Protein AF-A0A7W1YR38-F1 (afdb_monomer_lite)

Structure (mmCIF, N/CA/C/O backbone):
data_AF-A0A7W1YR38-F1
#
_entry.id   AF-A0A7W1YR38-F1
#
loop_
_atom_site.group_PDB
_atom_site.id
_atom_site.type_symbol
_atom_site.label_atom_id
_atom_site.label_alt_id
_atom_site.label_comp_id
_atom_site.label_asym_id
_atom_site.label_entity_id
_atom_site.label_seq_id
_atom_site.pdbx_PDB_ins_code
_atom_site.Cartn_x
_atom_site.Cartn_y
_atom_site.Cartn_z
_atom_site.occupancy
_atom_site.B_iso_or_equiv
_atom_site.auth_seq_id
_atom_site.auth_comp_id
_atom_site.auth_asym_id
_atom_site.auth_atom_id
_atom_site.pdbx_PDB_model_num
ATOM 1 N N . MET A 1 1 ? 29.836 -27.138 2.163 1.00 43.91 1 MET A N 1
ATOM 2 C CA . MET A 1 1 ? 29.429 -25.718 2.251 1.00 43.91 1 MET A CA 1
ATOM 3 C C . MET A 1 1 ? 29.547 -25.082 0.876 1.00 43.91 1 MET A C 1
ATOM 5 O O . MET A 1 1 ? 30.652 -24.887 0.385 1.00 43.91 1 MET A O 1
ATOM 9 N N . THR A 1 2 ? 28.421 -24.838 0.216 1.00 44.62 2 THR A N 1
ATOM 10 C CA . THR A 1 2 ? 28.361 -24.277 -1.139 1.00 44.62 2 THR A CA 1
ATOM 11 C C . THR A 1 2 ? 28.837 -22.822 -1.102 1.00 44.62 2 THR A C 1
ATOM 13 O O . THR A 1 2 ? 28.240 -21.999 -0.409 1.00 44.62 2 THR A O 1
ATOM 16 N N . LYS A 1 3 ? 29.933 -22.497 -1.805 1.00 53.31 3 LYS A N 1
ATOM 17 C CA . LYS A 1 3 ? 30.438 -21.119 -1.943 1.00 53.31 3 LYS A CA 1
ATOM 18 C C . LYS A 1 3 ? 29.303 -20.223 -2.455 1.00 53.31 3 LYS A C 1
ATOM 20 O O . LYS A 1 3 ? 28.769 -20.464 -3.537 1.00 53.31 3 LYS A O 1
ATOM 25 N N . ARG A 1 4 ? 28.937 -19.196 -1.680 1.00 53.06 4 ARG A N 1
ATOM 26 C CA . ARG A 1 4 ? 27.980 -18.154 -2.084 1.00 53.06 4 ARG A CA 1
ATOM 27 C C . ARG A 1 4 ? 28.499 -17.537 -3.391 1.00 53.06 4 ARG A C 1
ATOM 29 O O . ARG A 1 4 ? 29.643 -17.087 -3.430 1.00 53.06 4 ARG A O 1
ATOM 36 N N . ARG A 1 5 ? 27.714 -17.589 -4.475 1.00 61.72 5 ARG A N 1
ATOM 37 C CA . ARG A 1 5 ? 28.111 -16.994 -5.764 1.00 61.72 5 ARG A CA 1
ATOM 38 C C . ARG A 1 5 ? 28.376 -15.501 -5.539 1.00 61.72 5 ARG A C 1
ATOM 40 O O . ARG A 1 5 ? 27.562 -14.824 -4.923 1.00 61.72 5 ARG A O 1
ATOM 47 N N . VAL A 1 6 ? 29.498 -14.998 -6.050 1.00 54.28 6 VAL A N 1
ATOM 48 C CA . VAL A 1 6 ? 30.010 -13.627 -5.827 1.00 54.28 6 VAL A CA 1
ATOM 49 C C . VAL A 1 6 ? 29.045 -12.521 -6.316 1.00 54.28 6 VAL A C 1
ATOM 51 O O . VAL A 1 6 ? 29.234 -11.356 -6.000 1.00 54.28 6 VAL A O 1
ATOM 54 N N . GLY A 1 7 ? 27.953 -12.868 -7.008 1.00 53.75 7 GLY A N 1
ATOM 55 C CA . GLY A 1 7 ? 26.959 -11.925 -7.537 1.00 53.75 7 GLY A CA 1
ATOM 56 C C . GLY A 1 7 ? 25.719 -11.648 -6.674 1.00 53.75 7 GLY A C 1
ATOM 57 O O . GLY A 1 7 ? 24.827 -10.961 -7.150 1.00 53.75 7 GLY A O 1
ATOM 58 N N . THR A 1 8 ? 25.598 -12.176 -5.449 1.00 54.41 8 THR A N 1
ATOM 59 C CA . THR A 1 8 ? 24.389 -11.962 -4.610 1.00 54.41 8 THR A CA 1
ATOM 60 C C . THR A 1 8 ? 24.571 -10.922 -3.500 1.00 54.41 8 THR A C 1
ATOM 62 O O . THR A 1 8 ? 23.800 -10.911 -2.540 1.00 54.41 8 THR A O 1
ATOM 65 N N . ALA A 1 9 ? 25.613 -10.091 -3.564 1.00 57.16 9 ALA A N 1
ATOM 66 C CA . ALA A 1 9 ? 25.751 -8.956 -2.657 1.00 57.16 9 ALA A CA 1
ATOM 67 C C . ALA A 1 9 ? 24.891 -7.788 -3.177 1.00 57.16 9 ALA A C 1
ATOM 69 O O . ALA A 1 9 ? 24.945 -7.501 -4.374 1.00 57.16 9 ALA A O 1
ATOM 70 N N . PRO A 1 10 ? 24.099 -7.113 -2.324 1.00 59.50 10 PRO A N 1
ATOM 71 C CA . PRO A 1 10 ? 23.342 -5.940 -2.739 1.00 59.50 10 PRO A CA 1
ATOM 72 C C . PRO A 1 10 ? 24.314 -4.835 -3.168 1.00 59.50 10 PRO A C 1
ATOM 74 O O . PRO A 1 10 ? 24.940 -4.178 -2.337 1.00 59.50 10 PRO A O 1
ATOM 77 N N . HIS A 1 11 ? 24.455 -4.644 -4.478 1.00 64.44 11 HIS A N 1
ATOM 78 C CA . HIS A 1 11 ? 25.204 -3.534 -5.046 1.00 64.44 11 HIS A CA 1
ATOM 79 C C . HIS A 1 11 ? 24.284 -2.327 -5.179 1.00 64.44 11 HIS A C 1
ATOM 81 O O . HIS A 1 11 ? 23.235 -2.390 -5.816 1.00 64.44 11 HIS A O 1
ATOM 87 N N . ARG A 1 12 ? 24.689 -1.207 -4.576 1.00 73.88 12 ARG A N 1
ATOM 88 C CA . ARG A 1 12 ? 24.047 0.082 -4.830 1.00 73.88 12 ARG A CA 1
ATOM 89 C C . ARG A 1 12 ? 24.461 0.543 -6.220 1.00 73.88 12 ARG A C 1
ATOM 91 O O . ARG A 1 12 ? 25.638 0.804 -6.455 1.00 73.88 12 ARG A O 1
ATOM 98 N N . THR A 1 13 ? 23.506 0.624 -7.133 1.00 71.12 13 THR A N 1
ATOM 99 C CA . THR A 1 13 ? 23.704 1.266 -8.431 1.00 71.12 13 THR A CA 1
ATOM 100 C C . THR A 1 13 ? 23.418 2.753 -8.288 1.00 71.12 13 THR A C 1
ATOM 102 O O . THR A 1 13 ? 22.329 3.131 -7.860 1.00 71.12 13 THR A O 1
ATOM 105 N N . PHE A 1 14 ? 24.390 3.591 -8.636 1.00 81.56 14 PHE A N 1
ATOM 106 C CA . PHE A 1 14 ? 24.197 5.034 -8.737 1.00 81.56 14 PHE A CA 1
ATOM 107 C C . PHE A 1 14 ? 23.825 5.369 -10.174 1.00 81.56 14 PHE A C 1
ATOM 109 O O . PHE A 1 14 ? 24.518 4.950 -11.101 1.00 81.56 14 PHE A O 1
ATOM 116 N N . TRP A 1 15 ? 22.719 6.079 -10.358 1.00 86.94 15 TRP A N 1
ATOM 117 C CA . TRP A 1 15 ? 22.262 6.513 -11.675 1.00 86.94 15 TRP A CA 1
ATOM 118 C C . TRP A 1 15 ? 22.549 7.996 -11.849 1.00 86.94 15 TRP A C 1
ATOM 120 O O . TRP A 1 15 ? 22.523 8.762 -10.885 1.00 86.94 15 TRP A O 1
ATOM 130 N N . THR A 1 16 ? 22.856 8.390 -13.080 1.00 93.50 16 THR A N 1
ATOM 131 C CA . THR A 1 16 ? 23.002 9.800 -13.431 1.00 93.50 16 THR A CA 1
ATOM 132 C C . THR A 1 16 ? 21.641 10.489 -13.375 1.00 93.50 16 THR A C 1
ATOM 134 O O . THR A 1 16 ? 20.596 9.852 -13.532 1.00 93.50 16 THR A O 1
ATOM 137 N N . THR A 1 17 ? 21.647 11.808 -13.182 1.00 93.44 17 THR A N 1
ATOM 138 C CA . THR A 1 17 ? 20.422 12.622 -13.177 1.00 93.44 17 THR A CA 1
ATOM 139 C C . THR A 1 17 ? 19.635 12.478 -14.481 1.00 93.44 17 THR A C 1
ATOM 141 O O . THR A 1 17 ? 18.414 12.388 -14.450 1.00 93.44 17 THR A O 1
ATOM 144 N N . GLU A 1 18 ? 20.333 12.388 -15.615 1.00 95.06 18 GLU A N 1
ATOM 145 C CA . GLU A 1 18 ? 19.730 12.177 -16.935 1.00 95.06 18 GLU A CA 1
ATOM 146 C C . GLU A 1 18 ? 18.962 10.850 -17.010 1.00 95.06 18 GLU A C 1
ATOM 148 O O . GLU A 1 18 ? 17.811 10.821 -17.439 1.00 95.06 18 GLU A O 1
ATOM 153 N N . THR A 1 19 ? 19.552 9.755 -16.515 1.00 91.75 19 THR A N 1
ATOM 154 C CA . THR A 1 19 ? 18.884 8.447 -16.479 1.00 91.75 19 THR A CA 1
ATOM 155 C C . THR A 1 19 ? 17.647 8.476 -15.589 1.00 91.75 19 THR A C 1
ATOM 157 O O . THR A 1 19 ? 16.613 7.931 -15.964 1.00 91.75 19 THR A O 1
ATOM 160 N N . VAL A 1 20 ? 17.722 9.127 -14.424 1.00 94.38 20 VAL A N 1
ATOM 161 C CA . VAL A 1 20 ? 16.561 9.273 -13.532 1.00 94.38 20 VAL A CA 1
ATOM 162 C C . VAL A 1 20 ? 15.436 10.032 -14.237 1.00 94.38 20 VAL A C 1
ATOM 164 O O . VAL A 1 20 ? 14.312 9.539 -14.266 1.00 94.38 20 VAL A O 1
ATOM 167 N N . GLN A 1 21 ? 15.743 11.155 -14.889 1.00 95.56 21 GLN A N 1
ATOM 168 C CA . GLN A 1 21 ? 14.754 11.940 -15.635 1.00 95.56 21 GLN A CA 1
ATOM 169 C C . GLN A 1 21 ? 14.137 11.159 -16.802 1.00 95.56 21 GLN A C 1
ATOM 171 O O . GLN A 1 21 ? 12.934 11.262 -17.048 1.00 95.56 21 GLN A O 1
ATOM 176 N N . ALA A 1 22 ? 14.929 10.354 -17.514 1.00 94.56 22 ALA A N 1
ATOM 177 C CA . ALA A 1 22 ? 14.422 9.502 -18.586 1.00 94.56 22 ALA A CA 1
ATOM 178 C C . ALA A 1 22 ? 13.429 8.454 -18.056 1.00 94.56 22 ALA A C 1
ATOM 180 O O . ALA A 1 22 ? 12.377 8.230 -18.658 1.00 94.56 22 ALA A O 1
ATOM 181 N N . ILE A 1 23 ? 13.726 7.857 -16.898 1.00 95.00 23 ILE A N 1
ATOM 182 C CA . ILE A 1 23 ? 12.841 6.890 -16.238 1.00 95.00 23 ILE A CA 1
ATOM 183 C C . ILE A 1 23 ? 11.568 7.573 -15.732 1.00 95.00 23 ILE A C 1
ATOM 185 O O . ILE A 1 23 ? 10.483 7.041 -15.943 1.00 95.00 23 ILE A O 1
ATOM 189 N N . GLU A 1 24 ? 11.668 8.750 -15.115 1.00 95.94 24 GLU A N 1
ATOM 190 C CA . GLU A 1 24 ? 10.502 9.530 -14.674 1.00 95.94 24 GLU A CA 1
ATOM 191 C C . GLU A 1 24 ? 9.614 9.934 -15.857 1.00 95.94 24 GLU A C 1
ATOM 193 O O . GLU A 1 24 ? 8.388 9.842 -15.780 1.00 95.94 24 GLU A O 1
ATOM 198 N N . THR A 1 25 ? 10.221 10.311 -16.983 1.00 96.00 25 THR A N 1
ATOM 199 C CA . THR A 1 25 ? 9.495 10.638 -18.216 1.00 96.00 25 THR A CA 1
ATOM 200 C C . THR A 1 25 ? 8.752 9.416 -18.751 1.00 96.00 25 THR A C 1
ATOM 202 O O . THR A 1 25 ? 7.560 9.501 -19.045 1.00 96.00 25 THR A O 1
ATOM 205 N N . TYR A 1 26 ? 9.421 8.261 -18.818 1.00 93.50 26 TYR A N 1
ATOM 206 C CA . TYR A 1 26 ? 8.798 6.997 -19.213 1.00 93.50 26 TYR A CA 1
ATOM 207 C C . TYR A 1 26 ? 7.659 6.603 -18.258 1.00 93.50 26 TYR A C 1
ATOM 209 O O . TYR A 1 26 ? 6.566 6.235 -18.692 1.00 93.50 26 TYR A O 1
ATOM 217 N N . GLN A 1 27 ? 7.884 6.743 -16.950 1.00 94.69 27 GLN A N 1
ATOM 218 C CA . GLN A 1 27 ? 6.885 6.485 -15.918 1.00 94.69 27 GLN A CA 1
ATOM 219 C C . GLN A 1 27 ? 5.639 7.356 -16.122 1.00 94.69 27 GLN A C 1
ATOM 221 O O . GLN A 1 27 ? 4.522 6.837 -16.076 1.00 94.69 27 GLN A O 1
ATOM 226 N N . ALA A 1 28 ? 5.821 8.656 -16.368 1.00 93.38 28 ALA A N 1
ATOM 227 C CA . ALA A 1 28 ? 4.730 9.600 -16.585 1.00 93.38 28 ALA A CA 1
ATOM 228 C C . ALA A 1 28 ? 3.955 9.299 -17.878 1.00 93.38 28 ALA A C 1
ATOM 230 O O . ALA A 1 28 ? 2.725 9.298 -17.868 1.00 93.38 28 ALA A O 1
ATOM 231 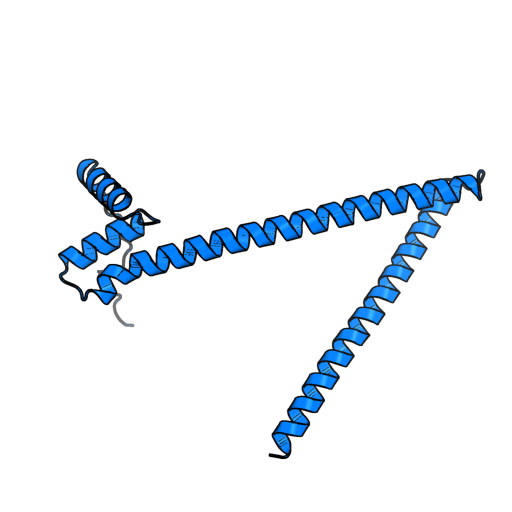N N . GLN A 1 29 ? 4.659 8.987 -18.970 1.00 95.69 29 GLN A N 1
ATOM 232 C CA . GLN A 1 29 ? 4.050 8.654 -20.263 1.00 95.69 29 GLN A CA 1
ATOM 233 C C . GLN A 1 29 ? 3.176 7.396 -20.195 1.00 95.69 29 GLN A C 1
ATOM 235 O O . GLN A 1 29 ? 2.095 7.364 -20.779 1.00 95.69 29 GLN A O 1
ATOM 240 N N . HIS A 1 30 ? 3.622 6.375 -19.462 1.00 90.94 30 HIS A N 1
ATOM 241 C CA . HIS A 1 30 ? 2.938 5.083 -19.365 1.00 90.94 30 HIS A CA 1
ATOM 242 C C . HIS A 1 30 ? 2.092 4.917 -18.094 1.00 90.94 30 HIS A C 1
ATOM 244 O O . HIS A 1 30 ? 1.580 3.828 -17.843 1.00 90.94 30 HIS A O 1
ATOM 250 N N . GLN A 1 31 ? 1.936 5.980 -17.297 1.00 91.00 31 GLN A N 1
ATOM 251 C CA . GLN A 1 31 ? 1.158 5.991 -16.051 1.00 91.00 31 GLN A CA 1
ATOM 252 C C . GLN A 1 31 ? 1.564 4.877 -15.067 1.00 91.00 31 GLN A C 1
ATOM 254 O O . GLN A 1 31 ? 0.731 4.300 -14.366 1.00 91.00 31 GLN A O 1
ATOM 259 N N . ILE A 1 32 ? 2.861 4.563 -15.000 1.00 89.56 32 ILE A N 1
ATOM 260 C CA . ILE A 1 32 ? 3.362 3.481 -14.149 1.00 89.56 32 ILE A CA 1
ATOM 261 C C . ILE A 1 32 ? 3.341 3.943 -12.677 1.00 89.56 32 ILE A C 1
ATOM 263 O O . ILE A 1 32 ? 3.900 4.997 -12.355 1.00 89.56 32 ILE A O 1
ATOM 267 N N . PRO A 1 33 ? 2.749 3.171 -11.743 1.00 87.44 33 PRO A N 1
ATOM 268 C CA . PRO A 1 33 ? 2.551 3.620 -10.360 1.00 87.44 33 PRO A CA 1
ATOM 269 C C . PRO A 1 33 ? 3.826 3.867 -9.550 1.00 87.44 33 PRO A C 1
ATOM 271 O O . PRO A 1 33 ? 3.770 4.524 -8.512 1.00 87.44 33 PRO A O 1
ATOM 274 N N . SER A 1 34 ? 4.958 3.301 -9.968 1.00 92.62 34 SER A N 1
ATOM 275 C CA . SER A 1 34 ? 6.198 3.317 -9.200 1.00 92.62 34 SER A CA 1
ATOM 276 C C . SER A 1 34 ? 7.420 3.507 -10.092 1.00 92.62 34 SER A C 1
ATOM 278 O O . SER A 1 34 ? 7.554 2.847 -11.122 1.00 92.62 34 SER A O 1
ATOM 280 N N . PHE A 1 35 ? 8.349 4.350 -9.637 1.00 91.88 35 PHE A N 1
ATOM 281 C CA . PHE A 1 35 ? 9.641 4.570 -10.285 1.00 91.88 35 PHE A CA 1
ATOM 282 C C . PHE A 1 35 ? 10.446 3.271 -10.422 1.00 91.88 35 PHE A C 1
ATOM 284 O O . PHE A 1 35 ? 11.011 2.994 -11.477 1.00 91.88 35 PHE A O 1
ATOM 291 N N . SER A 1 36 ? 10.470 2.433 -9.379 1.00 91.12 36 SER A N 1
ATOM 292 C CA . SER A 1 36 ? 11.219 1.172 -9.415 1.00 91.12 36 SER A CA 1
ATOM 293 C C . SER A 1 36 ? 10.636 0.183 -10.420 1.00 91.12 36 SER A C 1
ATOM 295 O O . SER A 1 36 ? 11.398 -0.496 -11.101 1.00 91.12 36 SER A O 1
ATOM 297 N N . ALA A 1 37 ? 9.308 0.144 -10.565 1.00 90.06 37 ALA A N 1
ATOM 298 C CA . ALA A 1 37 ? 8.647 -0.675 -11.577 1.00 90.06 37 ALA A CA 1
ATOM 299 C C . ALA A 1 37 ? 8.981 -0.192 -12.993 1.00 90.06 37 ALA A C 1
ATOM 301 O O . ALA A 1 37 ? 9.336 -1.005 -13.839 1.00 90.06 37 ALA A O 1
ATOM 302 N N . ALA A 1 38 ? 8.942 1.124 -13.230 1.00 93.19 38 ALA A N 1
ATOM 303 C CA . ALA A 1 38 ? 9.328 1.711 -14.513 1.00 93.19 38 ALA A CA 1
ATOM 304 C C . ALA A 1 38 ? 10.788 1.388 -14.867 1.00 93.19 38 ALA A C 1
ATOM 306 O O . ALA A 1 38 ? 11.081 0.953 -15.981 1.00 93.19 38 ALA A O 1
ATOM 307 N N . ALA A 1 39 ? 11.700 1.530 -13.905 1.00 93.44 39 ALA A N 1
ATOM 308 C CA . ALA A 1 39 ? 13.103 1.224 -14.121 1.00 93.44 39 ALA A CA 1
ATOM 309 C C . ALA A 1 39 ? 13.359 -0.269 -14.367 1.00 93.44 39 ALA A C 1
ATOM 311 O O . ALA A 1 39 ? 14.111 -0.628 -15.269 1.00 93.44 39 ALA A O 1
ATOM 312 N N . GLU A 1 40 ? 12.720 -1.148 -13.593 1.00 92.94 40 GLU A N 1
ATOM 313 C CA . GLU A 1 40 ? 12.847 -2.593 -13.774 1.00 92.94 40 GLU A CA 1
ATOM 314 C C . GLU A 1 40 ? 12.300 -3.030 -15.139 1.00 92.94 40 GLU A C 1
ATOM 316 O O . GLU A 1 40 ? 12.950 -3.807 -15.834 1.00 92.94 40 GLU A O 1
ATOM 321 N N . THR A 1 41 ? 11.163 -2.481 -15.571 1.00 92.94 41 THR A N 1
ATOM 322 C CA . THR A 1 41 ? 10.607 -2.710 -16.912 1.00 92.94 41 THR A CA 1
ATOM 323 C C . THR A 1 41 ? 11.589 -2.299 -18.008 1.00 92.94 41 THR A C 1
ATOM 325 O O . THR A 1 41 ? 11.826 -3.085 -18.924 1.00 92.94 41 THR A O 1
ATOM 328 N N . LEU A 1 42 ? 12.216 -1.122 -17.905 1.00 93.06 42 LEU A N 1
ATOM 329 C CA . LEU A 1 42 ? 13.215 -0.659 -18.876 1.00 93.06 42 LEU A CA 1
ATOM 330 C C . LEU A 1 42 ? 14.460 -1.554 -18.908 1.00 93.06 42 LEU A C 1
ATOM 332 O O . LEU A 1 42 ? 14.960 -1.876 -19.986 1.00 93.06 42 LEU A O 1
ATOM 336 N N . VAL A 1 43 ? 14.933 -2.013 -17.746 1.00 92.62 43 VAL A N 1
ATOM 337 C CA . VAL A 1 43 ? 16.048 -2.968 -17.664 1.00 92.62 43 VAL A CA 1
ATOM 338 C C . VAL A 1 43 ? 15.680 -4.288 -18.342 1.00 92.62 43 VAL A C 1
ATOM 340 O O . VAL A 1 43 ? 16.446 -4.790 -19.160 1.00 92.62 43 VAL A O 1
ATOM 343 N N . ARG A 1 44 ? 14.500 -4.847 -18.052 1.00 93.44 44 ARG A N 1
ATOM 344 C CA . ARG A 1 44 ? 14.039 -6.113 -18.646 1.00 93.44 44 ARG A CA 1
ATOM 345 C C . ARG A 1 44 ? 13.820 -6.002 -20.155 1.00 93.44 44 ARG A C 1
ATOM 347 O O . ARG A 1 44 ? 14.147 -6.936 -20.885 1.00 93.44 44 ARG A O 1
ATOM 354 N N . LEU A 1 45 ? 13.339 -4.849 -20.618 1.00 92.12 45 LEU A N 1
ATOM 355 C CA . LEU A 1 45 ? 13.209 -4.531 -22.037 1.00 92.12 45 LEU A CA 1
ATOM 356 C C . LEU A 1 45 ? 14.585 -4.491 -22.722 1.00 92.12 45 LEU A C 1
ATOM 358 O O . LEU A 1 45 ? 14.767 -5.128 -23.755 1.00 92.12 45 LEU A O 1
ATOM 362 N N . GLY A 1 46 ? 15.578 -3.835 -22.112 1.00 90.75 46 GLY A N 1
ATOM 363 C CA . GLY A 1 46 ? 16.960 -3.817 -22.612 1.00 90.75 46 GLY A CA 1
ATOM 364 C C . GLY A 1 46 ? 17.647 -5.190 -22.610 1.00 90.75 46 GLY A C 1
ATOM 365 O O . GLY A 1 46 ? 18.558 -5.429 -23.399 1.00 90.75 46 GLY A O 1
ATOM 366 N N . LEU A 1 47 ? 17.188 -6.112 -21.760 1.00 94.00 47 LEU A N 1
ATOM 367 C CA . LEU A 1 47 ? 17.639 -7.506 -21.719 1.00 94.00 47 LEU A CA 1
ATOM 368 C C . LEU A 1 47 ? 16.883 -8.427 -22.695 1.00 94.00 47 LEU A C 1
ATOM 370 O O . LEU A 1 47 ? 17.138 -9.630 -22.689 1.00 94.00 47 LEU A O 1
ATOM 374 N N . ASN A 1 48 ? 15.984 -7.891 -23.533 1.00 93.69 48 ASN A N 1
ATOM 375 C CA . ASN A 1 48 ? 15.158 -8.647 -24.484 1.00 93.69 48 ASN A CA 1
ATOM 376 C C . ASN A 1 48 ? 14.373 -9.800 -23.830 1.00 93.69 48 ASN A C 1
ATOM 378 O O . ASN A 1 48 ? 14.233 -10.879 -24.409 1.00 93.69 48 ASN A O 1
ATOM 382 N N . GLN A 1 49 ? 13.885 -9.589 -22.604 1.00 94.62 49 GLN A N 1
ATOM 383 C CA . GLN A 1 49 ? 13.036 -10.565 -21.921 1.00 94.62 49 GLN A CA 1
ATOM 384 C C . GLN A 1 49 ? 11.669 -10.703 -22.596 1.00 94.62 49 GLN A C 1
ATOM 386 O O . GLN A 1 49 ? 11.265 -9.876 -23.418 1.00 94.62 49 GLN A O 1
ATOM 391 N N . SER A 1 50 ? 10.937 -11.761 -22.239 1.00 93.75 50 SER A N 1
ATOM 392 C CA . SER A 1 50 ? 9.601 -11.977 -22.787 1.00 93.75 50 SER A CA 1
ATOM 393 C C . SER A 1 50 ? 8.653 -10.822 -22.411 1.00 93.75 50 SER A C 1
ATOM 395 O O . SER A 1 50 ? 8.793 -10.230 -21.336 1.00 93.75 50 SER A O 1
ATOM 397 N N . PRO A 1 51 ? 7.638 -10.508 -23.241 1.00 90.25 51 PRO A N 1
ATOM 398 C CA . PRO A 1 51 ? 6.686 -9.437 -22.937 1.00 90.25 51 PRO A CA 1
ATOM 399 C C . PRO A 1 51 ? 6.003 -9.596 -21.572 1.00 90.25 51 PRO A C 1
ATOM 401 O O . PRO A 1 51 ? 5.756 -8.609 -20.883 1.00 90.25 51 PRO A O 1
ATOM 404 N N . ALA A 1 52 ? 5.746 -10.839 -21.152 1.00 89.50 52 ALA A N 1
ATOM 405 C CA . ALA A 1 52 ? 5.189 -11.133 -19.837 1.00 89.50 52 ALA A CA 1
ATOM 406 C C . ALA A 1 52 ? 6.126 -10.670 -18.709 1.00 89.50 52 ALA A C 1
ATOM 408 O O . ALA A 1 52 ? 5.688 -9.972 -17.798 1.00 89.50 52 ALA A O 1
ATOM 409 N N . GLU A 1 53 ? 7.419 -10.992 -18.798 1.00 88.94 53 GLU A N 1
ATOM 410 C CA . GLU A 1 53 ? 8.417 -10.616 -17.792 1.00 88.94 53 GLU A CA 1
ATOM 411 C C . GLU A 1 53 ? 8.653 -9.107 -17.731 1.00 88.94 53 GLU A C 1
ATOM 413 O O . GLU A 1 53 ? 8.891 -8.574 -16.647 1.00 88.94 53 GLU A O 1
ATOM 418 N N . VAL A 1 54 ? 8.576 -8.413 -18.867 1.00 91.00 54 VAL A N 1
ATOM 419 C CA . VAL A 1 54 ? 8.725 -6.951 -18.948 1.00 91.00 54 VAL A CA 1
ATOM 420 C C . VAL A 1 54 ? 7.581 -6.230 -18.226 1.00 91.00 54 VAL A C 1
ATOM 422 O O . VAL A 1 54 ? 7.807 -5.204 -17.579 1.00 91.00 54 VAL A O 1
ATOM 425 N N . LEU A 1 55 ? 6.362 -6.777 -18.294 1.00 89.19 55 LEU A N 1
ATOM 426 C CA . LEU A 1 55 ? 5.167 -6.200 -17.670 1.00 89.19 55 LEU A CA 1
ATOM 427 C C . LEU A 1 55 ? 5.001 -6.573 -16.191 1.00 89.19 55 LEU A C 1
ATOM 429 O O . LEU A 1 55 ? 4.330 -5.843 -15.459 1.00 89.19 55 LEU A O 1
ATOM 433 N N . THR A 1 56 ? 5.616 -7.666 -15.724 1.00 90.62 56 THR A N 1
ATOM 434 C CA . THR A 1 56 ? 5.506 -8.131 -14.330 1.00 90.62 56 THR A CA 1
ATOM 435 C C . THR A 1 56 ? 5.723 -7.023 -13.287 1.00 90.62 56 THR A C 1
ATOM 437 O O . THR A 1 56 ? 4.889 -6.915 -12.385 1.00 90.62 56 THR A O 1
ATOM 440 N N . PRO A 1 57 ? 6.770 -6.173 -13.369 1.00 90.06 57 PRO A N 1
ATOM 441 C CA . PRO A 1 57 ? 7.004 -5.131 -12.367 1.00 90.06 57 PRO A CA 1
ATOM 442 C C . PRO A 1 57 ? 5.855 -4.120 -12.289 1.00 90.06 57 PRO A C 1
ATOM 444 O O . PRO A 1 57 ? 5.453 -3.726 -11.192 1.00 90.06 57 PRO A O 1
ATOM 447 N N . ILE A 1 58 ? 5.275 -3.753 -13.439 1.00 88.88 58 ILE A N 1
ATOM 448 C CA . ILE A 1 58 ? 4.124 -2.847 -13.519 1.00 88.88 58 ILE A CA 1
ATOM 449 C C . ILE A 1 58 ? 2.931 -3.486 -12.813 1.00 88.88 58 ILE A C 1
ATOM 451 O O . ILE A 1 58 ? 2.401 -2.890 -11.879 1.00 88.88 58 ILE A O 1
ATOM 455 N N . ILE A 1 59 ? 2.571 -4.720 -13.185 1.00 87.44 59 ILE A N 1
ATOM 456 C CA . ILE A 1 59 ? 1.423 -5.441 -12.613 1.00 87.44 59 ILE A CA 1
ATOM 457 C C . ILE A 1 59 ? 1.563 -5.559 -11.091 1.00 87.44 59 ILE A C 1
ATOM 459 O O . ILE A 1 59 ? 0.645 -5.209 -10.351 1.00 87.44 59 ILE A O 1
ATOM 463 N N . VAL A 1 60 ? 2.731 -5.997 -10.611 1.00 89.69 60 VAL A N 1
ATOM 464 C CA . VAL A 1 60 ? 2.997 -6.149 -9.174 1.00 89.69 60 VAL A CA 1
ATOM 465 C C . VAL A 1 60 ? 2.889 -4.809 -8.445 1.00 89.69 60 VAL A C 1
ATOM 467 O O . VAL A 1 60 ? 2.316 -4.747 -7.356 1.00 89.69 60 VAL A O 1
ATOM 470 N N . SER A 1 61 ? 3.418 -3.730 -9.027 1.00 89.00 61 SER A N 1
ATOM 471 C CA . SER A 1 61 ? 3.349 -2.399 -8.418 1.00 89.00 61 SER A CA 1
ATOM 472 C C . SER A 1 61 ? 1.918 -1.865 -8.339 1.00 89.00 61 SER A C 1
ATOM 474 O O . SER A 1 61 ? 1.533 -1.315 -7.306 1.00 89.00 61 SER A O 1
ATOM 476 N N . THR A 1 62 ? 1.110 -2.099 -9.376 1.00 87.88 62 THR A N 1
ATOM 477 C CA . THR A 1 62 ? -0.306 -1.725 -9.409 1.00 87.88 62 THR A CA 1
ATOM 478 C C . THR A 1 62 ? -1.085 -2.482 -8.342 1.00 87.88 62 THR A C 1
ATOM 480 O O . THR A 1 62 ? -1.744 -1.856 -7.518 1.00 87.88 62 THR A O 1
ATOM 483 N N . VAL A 1 63 ? -0.944 -3.810 -8.274 1.00 88.44 63 VAL A N 1
ATOM 484 C CA . VAL A 1 63 ? -1.636 -4.633 -7.266 1.00 88.44 63 VAL A CA 1
ATOM 485 C C . VAL A 1 63 ? -1.271 -4.194 -5.848 1.00 88.44 63 VAL A C 1
ATOM 487 O O . VAL A 1 63 ? -2.149 -4.039 -5.002 1.00 88.44 63 VAL A O 1
ATOM 490 N N . ARG A 1 64 ? 0.016 -3.935 -5.579 1.00 85.19 64 ARG A N 1
ATOM 491 C CA . ARG A 1 64 ? 0.459 -3.445 -4.265 1.00 85.19 64 ARG A CA 1
ATOM 492 C C . ARG A 1 64 ? -0.148 -2.092 -3.911 1.00 85.19 64 ARG A C 1
ATOM 494 O O . ARG A 1 64 ? -0.539 -1.898 -2.763 1.00 85.19 64 ARG A O 1
ATOM 501 N N . ARG A 1 65 ? -0.219 -1.165 -4.870 1.00 86.00 65 ARG A N 1
ATOM 502 C CA . ARG A 1 65 ? -0.817 0.157 -4.658 1.00 86.00 65 ARG A CA 1
ATOM 503 C C . ARG A 1 65 ? -2.302 0.042 -4.334 1.00 86.00 65 ARG A C 1
ATOM 505 O O . ARG A 1 65 ? -2.735 0.616 -3.341 1.00 86.00 65 ARG A O 1
ATOM 512 N N . GLU A 1 66 ? -3.053 -0.716 -5.127 1.00 84.44 66 GLU A N 1
ATOM 513 C CA . GLU A 1 66 ? -4.491 -0.905 -4.907 1.00 84.44 66 GLU A CA 1
ATOM 514 C C . GLU A 1 66 ? -4.769 -1.567 -3.555 1.00 84.44 66 GLU A C 1
ATOM 516 O O . GLU A 1 66 ? -5.629 -1.115 -2.799 1.00 84.44 66 GLU A O 1
ATOM 521 N N . PHE A 1 67 ? -3.975 -2.576 -3.187 1.00 86.38 67 PHE A N 1
ATOM 522 C CA . PHE A 1 67 ? -4.082 -3.208 -1.876 1.00 86.38 67 PHE A CA 1
ATOM 523 C C . PHE A 1 67 ? -3.798 -2.224 -0.732 1.00 86.38 67 PHE A C 1
ATOM 525 O O . PHE A 1 67 ? -4.539 -2.191 0.248 1.00 86.38 67 PHE A O 1
ATOM 532 N N . ALA A 1 68 ? -2.762 -1.389 -0.856 1.00 79.00 68 ALA A N 1
ATOM 533 C CA . ALA A 1 68 ? -2.431 -0.388 0.156 1.00 79.00 68 ALA A CA 1
ATOM 534 C C . ALA A 1 68 ? -3.553 0.648 0.337 1.00 79.00 68 ALA A C 1
ATOM 536 O O . ALA A 1 68 ? -3.925 0.946 1.471 1.00 79.00 68 ALA A O 1
ATOM 537 N N . VAL A 1 69 ? -4.136 1.145 -0.759 1.00 82.50 69 VAL A N 1
ATOM 538 C CA . VAL A 1 69 ? -5.271 2.085 -0.714 1.00 82.50 69 VAL A CA 1
ATOM 539 C C . VAL A 1 69 ? -6.506 1.427 -0.091 1.00 82.50 69 VAL A C 1
ATOM 541 O O . VAL A 1 69 ? -7.175 2.030 0.751 1.00 82.50 69 VAL A O 1
ATOM 544 N N . GLY A 1 70 ? -6.795 0.174 -0.456 1.00 78.44 70 GLY A N 1
ATOM 545 C CA . GLY A 1 70 ? -7.886 -0.599 0.136 1.00 78.44 70 GLY A CA 1
ATOM 546 C C . GLY A 1 70 ? -7.716 -0.786 1.646 1.00 78.44 70 GLY A C 1
ATOM 547 O O . GLY A 1 70 ? -8.638 -0.508 2.414 1.00 78.44 70 GLY A O 1
ATOM 548 N N . MET A 1 71 ? -6.516 -1.175 2.081 1.00 82.19 71 MET A N 1
ATOM 549 C CA . MET A 1 71 ? -6.183 -1.323 3.499 1.00 82.19 71 MET A CA 1
ATOM 550 C C . MET A 1 71 ? -6.276 0.001 4.256 1.00 82.19 71 MET A C 1
ATOM 552 O O . MET A 1 71 ? -6.824 0.029 5.355 1.00 82.19 71 MET A O 1
ATOM 556 N N . GLU A 1 72 ? -5.807 1.107 3.676 1.00 77.44 72 GLU A N 1
ATOM 557 C CA . GLU A 1 72 ? -5.932 2.429 4.293 1.00 77.44 72 GLU A CA 1
ATOM 558 C C . GLU A 1 72 ? -7.402 2.801 4.525 1.00 77.44 72 GLU A C 1
ATOM 560 O O . GLU A 1 72 ? -7.761 3.290 5.598 1.00 77.44 72 GLU A O 1
ATOM 565 N N . ARG A 1 73 ? -8.279 2.519 3.554 1.00 78.06 73 ARG A N 1
ATOM 566 C CA . ARG A 1 73 ? -9.720 2.751 3.700 1.00 78.06 73 ARG A CA 1
ATOM 567 C C . ARG A 1 73 ? -10.320 1.918 4.833 1.00 78.06 73 ARG A C 1
ATOM 569 O O . ARG A 1 73 ? -11.088 2.461 5.622 1.00 78.06 73 ARG A O 1
ATOM 576 N N . ILE A 1 74 ? -9.962 0.638 4.933 1.00 80.19 74 ILE A N 1
ATOM 577 C CA . ILE A 1 74 ? -10.430 -0.248 6.012 1.00 80.19 74 ILE A CA 1
ATOM 578 C C . ILE A 1 74 ? -9.949 0.263 7.371 1.00 80.19 74 ILE A C 1
ATOM 580 O O . ILE A 1 74 ? -10.744 0.377 8.298 1.00 80.19 74 ILE A O 1
ATOM 584 N N . VAL A 1 75 ? -8.672 0.636 7.484 1.00 75.50 75 VAL A N 1
ATOM 585 C CA . VAL A 1 75 ? -8.113 1.198 8.720 1.00 75.50 75 VAL A CA 1
ATOM 586 C C . VAL A 1 75 ? -8.850 2.475 9.114 1.00 75.50 75 VAL A C 1
ATOM 588 O O . VAL A 1 75 ? -9.218 2.622 10.275 1.00 75.50 75 VAL A O 1
ATOM 591 N N . ARG A 1 76 ? -9.127 3.381 8.166 1.00 71.50 76 ARG A N 1
ATOM 592 C CA . ARG A 1 76 ? -9.918 4.588 8.448 1.00 71.50 76 ARG A CA 1
ATOM 593 C C . ARG A 1 76 ? -11.313 4.237 8.962 1.00 71.50 76 ARG A C 1
ATOM 595 O O . ARG A 1 76 ? -11.730 4.821 9.953 1.00 71.50 76 ARG A O 1
ATOM 602 N N . LEU A 1 77 ? -12.007 3.286 8.334 1.00 75.12 77 LEU A N 1
ATOM 603 C CA . LEU A 1 77 ? -13.330 2.837 8.784 1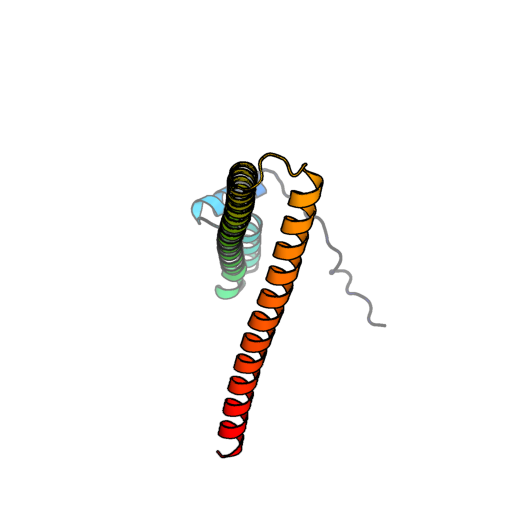.00 75.12 77 LEU A CA 1
ATOM 604 C C . LEU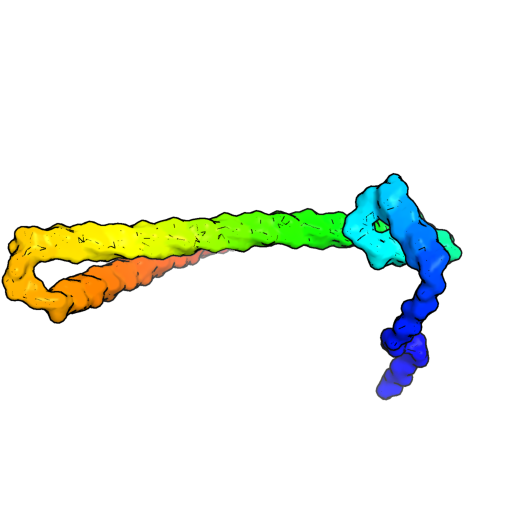 A 1 77 ? -13.286 2.262 10.206 1.00 75.12 77 LEU A C 1
ATOM 606 O O . LEU A 1 77 ? -14.100 2.657 11.032 1.00 75.12 77 LEU A O 1
ATOM 610 N N . LEU A 1 78 ? -12.301 1.414 10.516 1.00 69.12 78 LEU A N 1
ATOM 611 C CA . LEU A 1 78 ? -12.108 0.876 11.867 1.00 69.12 78 LEU A CA 1
ATOM 612 C C . LEU A 1 78 ? -11.824 1.980 12.891 1.00 69.12 78 LEU A C 1
ATOM 614 O O . LEU A 1 78 ? -12.355 1.952 13.995 1.00 69.12 78 LEU A O 1
ATOM 618 N N . VAL A 1 79 ? -11.004 2.970 12.537 1.00 69.50 79 VAL A N 1
ATOM 619 C CA . VAL A 1 79 ? -10.727 4.115 13.414 1.00 69.50 79 VAL A CA 1
ATOM 620 C C . VAL A 1 79 ? -11.995 4.934 13.661 1.00 69.50 79 VAL A C 1
ATOM 622 O O . VAL A 1 79 ? -12.243 5.309 14.805 1.00 69.50 79 VAL A O 1
ATOM 625 N N . TYR A 1 80 ? -12.808 5.188 12.631 1.00 70.56 80 TYR A N 1
ATOM 626 C CA . TYR A 1 80 ? -14.090 5.877 12.794 1.00 70.56 80 TYR A CA 1
ATOM 627 C C . TYR A 1 80 ? -15.038 5.104 13.710 1.00 70.56 80 TYR A C 1
ATOM 629 O O . TYR A 1 80 ? -15.576 5.704 14.635 1.00 70.56 80 TYR A O 1
ATOM 637 N N . ASP A 1 81 ? -15.165 3.792 13.522 1.00 67.62 81 ASP A N 1
ATOM 638 C CA . ASP A 1 81 ? -16.020 2.932 14.345 1.00 67.62 81 ASP A CA 1
ATOM 639 C C . ASP A 1 81 ? -15.562 2.889 15.816 1.00 67.62 81 ASP A C 1
ATOM 641 O O . ASP A 1 81 ? -16.361 3.037 16.743 1.00 67.62 81 ASP A O 1
ATOM 645 N N . ILE A 1 82 ? -14.248 2.805 16.059 1.00 65.56 82 ILE A N 1
ATOM 646 C CA . ILE A 1 82 ? -13.669 2.888 17.410 1.00 65.56 82 ILE A CA 1
ATOM 647 C C . ILE A 1 82 ? -13.949 4.253 18.050 1.00 65.56 82 ILE A C 1
ATOM 649 O O . ILE A 1 82 ? -14.284 4.324 19.237 1.00 65.56 82 ILE A O 1
ATOM 653 N N . ILE A 1 83 ? -13.801 5.347 17.296 1.00 64.44 83 ILE A N 1
ATOM 654 C CA . ILE A 1 83 ? -14.084 6.699 17.794 1.00 64.44 83 ILE A CA 1
ATOM 655 C C . ILE A 1 83 ? -15.569 6.833 18.122 1.00 64.44 83 ILE A C 1
ATOM 657 O O . ILE A 1 83 ? -15.899 7.299 19.212 1.00 64.44 83 ILE A O 1
ATOM 661 N N . GLU A 1 84 ? -16.450 6.413 17.218 1.00 66.88 84 GLU A N 1
ATOM 662 C CA . GLU A 1 84 ? -17.899 6.479 17.388 1.00 66.88 84 GLU A CA 1
ATOM 663 C C . GLU A 1 84 ? -18.346 5.659 18.600 1.00 66.88 84 GLU A C 1
ATOM 665 O O . GLU A 1 84 ? -19.013 6.187 19.492 1.00 66.88 84 GLU A O 1
ATOM 670 N N . THR A 1 85 ? -17.854 4.426 18.728 1.00 68.81 85 THR A N 1
ATOM 671 C CA . THR A 1 85 ? -18.081 3.574 19.902 1.00 68.81 85 THR A CA 1
ATOM 672 C C . THR A 1 85 ? -17.566 4.237 21.183 1.00 68.81 85 THR A C 1
ATOM 674 O O . THR A 1 85 ? -18.248 4.251 22.210 1.00 68.81 85 THR A O 1
ATOM 677 N N . GLY A 1 86 ? -16.380 4.850 21.144 1.00 66.75 86 GLY A N 1
ATOM 678 C CA . GLY A 1 86 ? -15.794 5.555 22.284 1.00 66.75 86 GLY A CA 1
ATOM 679 C C . GLY A 1 86 ? -16.541 6.837 22.682 1.00 66.75 86 GLY A C 1
ATOM 680 O O . GLY A 1 86 ? -16.536 7.212 23.859 1.00 66.75 86 GLY A O 1
ATOM 681 N N . VAL A 1 87 ? -17.180 7.524 21.731 1.00 66.00 87 VAL A N 1
ATOM 682 C CA . VAL A 1 87 ? -18.053 8.683 21.981 1.00 66.00 87 VAL A CA 1
ATOM 683 C C . VAL A 1 87 ? -19.394 8.217 22.542 1.00 66.00 87 VAL A C 1
ATOM 685 O O . VAL A 1 87 ? -19.833 8.749 23.562 1.00 66.00 87 VAL A O 1
ATOM 688 N N . ALA A 1 88 ? -19.996 7.179 21.960 1.00 63.69 88 ALA A N 1
ATOM 689 C CA . ALA A 1 88 ? -21.233 6.574 22.444 1.00 63.69 88 ALA A CA 1
ATOM 690 C C . ALA A 1 88 ? -21.092 6.072 23.889 1.00 63.69 88 ALA A C 1
ATOM 692 O O . ALA A 1 88 ? -21.942 6.368 24.724 1.00 63.69 88 ALA A O 1
ATOM 693 N N . GLN A 1 89 ? -19.981 5.411 24.234 1.00 67.75 89 GLN A N 1
ATOM 694 C CA . GLN A 1 89 ? -19.702 4.980 25.610 1.00 67.75 89 GLN A CA 1
ATOM 695 C C . GLN A 1 89 ? -19.582 6.153 26.593 1.00 67.75 89 GLN A C 1
ATOM 697 O O . GLN A 1 89 ? -20.052 6.060 27.728 1.00 67.75 89 GLN A O 1
ATOM 702 N N . ARG A 1 90 ? -18.966 7.268 26.179 1.00 66.81 90 ARG A N 1
ATOM 703 C CA . ARG A 1 90 ? -18.851 8.471 27.020 1.00 66.81 90 ARG A CA 1
ATOM 704 C C . ARG A 1 90 ? -20.193 9.170 27.207 1.00 66.81 90 ARG A C 1
ATOM 706 O O . ARG A 1 90 ? -20.496 9.571 28.327 1.00 66.81 90 ARG A O 1
ATOM 713 N N . LEU A 1 91 ? -21.000 9.271 26.152 1.00 62.75 91 LEU A N 1
ATOM 714 C CA . LEU A 1 91 ? -22.349 9.837 26.214 1.00 62.75 91 LEU A CA 1
ATOM 715 C C . LEU A 1 91 ? -23.289 8.969 27.050 1.00 62.75 91 LEU A C 1
ATOM 717 O O . LEU A 1 91 ? -23.983 9.497 27.911 1.00 62.75 91 LEU A O 1
ATOM 721 N N . ALA A 1 92 ? -23.257 7.648 26.869 1.00 63.78 92 ALA A N 1
ATOM 722 C CA . ALA A 1 92 ? -24.005 6.715 27.704 1.00 63.78 92 ALA A CA 1
ATOM 723 C C . ALA A 1 92 ? -23.576 6.829 29.174 1.00 63.78 92 ALA A C 1
ATOM 725 O O . ALA A 1 92 ? -24.423 6.937 30.052 1.00 63.78 92 ALA A O 1
ATOM 726 N N . GLY A 1 93 ? -22.270 6.903 29.452 1.00 65.12 93 GLY A N 1
ATOM 727 C CA . GLY A 1 93 ? -21.764 7.132 30.806 1.00 65.12 93 GLY A CA 1
ATOM 728 C C . GLY A 1 93 ? -22.219 8.467 31.406 1.00 65.12 93 GLY A C 1
ATOM 729 O O . GLY A 1 93 ? -22.594 8.514 32.572 1.00 65.12 93 GLY A O 1
ATOM 730 N N . ALA A 1 94 ? -22.229 9.548 30.626 1.00 67.44 94 ALA A N 1
ATOM 731 C CA . ALA A 1 94 ? -22.720 10.849 31.080 1.00 67.44 94 ALA A CA 1
ATOM 732 C C . ALA A 1 94 ? -24.239 10.840 31.328 1.00 67.44 94 ALA A C 1
ATOM 734 O O . ALA A 1 94 ? -24.697 11.379 32.332 1.00 67.44 94 ALA A O 1
ATOM 735 N N . ALA A 1 95 ? -25.013 10.184 30.461 1.00 67.69 95 ALA A N 1
ATOM 736 C CA . ALA A 1 95 ? -26.456 10.033 30.619 1.00 67.69 95 ALA A CA 1
ATOM 737 C C . ALA A 1 95 ? -26.810 9.195 31.857 1.00 67.69 95 ALA A C 1
ATOM 739 O O . ALA A 1 95 ? -27.696 9.574 32.617 1.00 67.69 95 ALA A O 1
ATOM 740 N N . VAL A 1 96 ? -26.088 8.095 32.099 1.00 69.94 96 VAL A N 1
ATOM 741 C CA . VAL A 1 96 ? -26.269 7.255 33.294 1.00 69.94 96 VAL A CA 1
ATOM 742 C C . VAL A 1 96 ? -25.889 8.019 34.564 1.00 69.94 96 VAL A C 1
ATOM 744 O O . VAL A 1 96 ? -26.628 7.947 35.539 1.00 69.94 96 VAL A O 1
ATOM 747 N N . TYR A 1 97 ? -24.802 8.801 34.553 1.00 68.00 97 TYR A N 1
ATOM 748 C CA . TYR A 1 97 ? -24.448 9.679 35.677 1.00 68.00 97 TYR A CA 1
ATOM 749 C C . TYR A 1 97 ? -25.550 10.695 35.980 1.00 68.00 97 TYR A C 1
ATOM 751 O O . TYR A 1 97 ? -25.982 10.820 37.121 1.00 68.00 97 TYR A O 1
ATOM 759 N N . HIS A 1 98 ? -26.044 11.379 34.949 1.00 69.44 98 HIS A N 1
ATOM 760 C CA . HIS A 1 98 ? -27.068 12.406 35.098 1.00 69.44 98 HIS A CA 1
ATOM 761 C C . HIS A 1 98 ? -28.414 11.826 35.568 1.00 69.44 98 HIS A C 1
ATOM 763 O O . HIS A 1 98 ? -29.093 12.428 36.396 1.00 69.44 98 HIS A O 1
ATOM 769 N N . LEU A 1 99 ? -28.802 10.642 35.081 1.00 67.38 99 LEU A N 1
ATOM 770 C CA . LEU A 1 99 ? -29.976 9.917 35.581 1.00 67.38 99 LEU A CA 1
ATOM 771 C C . LEU A 1 99 ? -29.796 9.503 37.047 1.00 67.38 99 LEU A C 1
ATOM 773 O O . LEU A 1 99 ? -30.715 9.675 37.844 1.00 67.38 99 LEU A O 1
ATOM 777 N N . TYR A 1 100 ? -28.609 9.008 37.410 1.00 68.06 100 TYR A N 1
ATOM 778 C CA . TYR A 1 100 ? -28.291 8.593 38.776 1.00 68.06 100 TYR A CA 1
ATOM 779 C C . TYR A 1 100 ? -28.359 9.768 39.765 1.00 68.06 100 TYR A C 1
ATOM 781 O O . TYR A 1 100 ? -28.991 9.649 40.815 1.00 68.06 100 TYR A O 1
ATOM 789 N N . GLU A 1 101 ? -27.797 10.925 39.397 1.00 68.12 101 GLU A N 1
ATOM 790 C CA . GLU A 1 101 ? -27.844 12.166 40.184 1.00 68.12 101 GLU A CA 1
ATOM 791 C C . GLU A 1 101 ? -29.283 12.666 40.410 1.00 68.12 101 GLU A C 1
ATOM 793 O O . GLU A 1 101 ? -29.609 13.147 41.496 1.00 68.12 101 GLU A O 1
ATOM 798 N N . GLN A 1 102 ? -30.175 12.496 39.426 1.00 71.56 102 GLN A N 1
ATOM 799 C CA . GLN A 1 102 ? -31.595 12.840 39.562 1.00 71.56 102 GLN A CA 1
ATOM 800 C C . GLN A 1 102 ? -32.360 11.890 40.492 1.00 71.56 102 GLN A C 1
ATOM 802 O O . GLN A 1 102 ? -33.248 12.334 41.222 1.00 71.56 102 GLN A O 1
ATOM 807 N N . THR A 1 103 ? -32.045 10.592 40.468 1.00 69.31 103 THR A N 1
ATOM 808 C CA . THR A 1 103 ? -32.735 9.587 41.292 1.00 69.31 103 THR A CA 1
ATOM 809 C C . THR A 1 103 ? -32.213 9.504 42.725 1.00 69.31 103 THR A C 1
ATOM 811 O O . THR A 1 103 ? -32.996 9.257 43.639 1.00 69.31 103 THR A O 1
ATOM 814 N N . GLU A 1 104 ? -30.918 9.742 42.951 1.00 65.69 104 GLU A N 1
ATOM 815 C CA . GLU A 1 104 ? -30.298 9.692 44.279 1.00 65.69 104 GLU A CA 1
ATOM 816 C C . GLU A 1 104 ? -29.377 10.914 44.529 1.00 65.69 104 GLU A C 1
ATOM 818 O O . GLU A 1 104 ? -28.158 10.788 44.645 1.00 65.69 104 GLU A O 1
ATOM 823 N N . PRO A 1 105 ? -29.926 12.130 44.704 1.00 61.03 105 PRO A N 1
ATOM 824 C CA . PRO A 1 105 ? -29.151 13.381 44.799 1.00 61.03 105 PRO A CA 1
ATOM 825 C C . PRO A 1 105 ? -28.255 13.524 46.049 1.00 61.03 105 PRO A C 1
ATOM 827 O O . PRO A 1 105 ? -27.620 14.557 46.249 1.00 61.03 105 PRO A O 1
ATOM 830 N N . ARG A 1 106 ? -28.212 12.517 46.936 1.00 59.56 106 ARG A N 1
ATOM 831 C CA . ARG A 1 106 ? -27.384 12.502 48.162 1.00 59.56 106 ARG A CA 1
ATOM 832 C C . ARG A 1 106 ? -26.357 11.372 48.213 1.00 59.56 106 ARG A C 1
ATOM 834 O O . ARG A 1 106 ? -25.586 11.305 49.169 1.00 59.56 106 ARG A O 1
ATOM 841 N N . SER A 1 107 ? -26.330 10.480 47.229 1.00 59.53 107 SER A N 1
ATOM 842 C CA . SER A 1 107 ? -25.257 9.494 47.103 1.00 59.53 107 SER A CA 1
ATOM 843 C C . SER A 1 107 ? -24.060 10.155 46.437 1.00 59.53 107 SER A C 1
ATOM 845 O O . SER A 1 107 ? -24.124 10.539 45.276 1.00 59.53 107 SER A O 1
ATOM 847 N N . GLY A 1 108 ? -22.976 10.320 47.193 1.00 62.19 108 GLY A N 1
ATOM 848 C CA . GLY A 1 108 ? -21.727 10.865 46.673 1.00 62.19 108 GLY A CA 1
ATOM 849 C C . GLY A 1 108 ? -21.134 10.036 45.517 1.00 62.19 108 GLY A C 1
ATOM 850 O O . GLY A 1 108 ? -21.578 8.912 45.258 1.00 62.19 108 GLY A O 1
ATOM 851 N N . PRO A 1 109 ? -20.094 10.563 44.847 1.00 64.81 109 PRO A N 1
ATOM 852 C CA . PRO A 1 109 ? -19.505 9.980 43.634 1.00 64.81 109 PRO A CA 1
ATOM 853 C C . PRO A 1 109 ? -19.034 8.521 43.786 1.00 64.81 109 PRO A C 1
ATOM 855 O O . PRO A 1 109 ? -19.056 7.764 42.819 1.00 64.81 109 PRO A O 1
ATOM 858 N N . GLU A 1 110 ? -18.702 8.082 45.002 1.00 70.06 110 GLU A N 1
ATOM 859 C CA . GLU A 1 110 ? -18.250 6.714 45.299 1.00 70.06 110 GLU A CA 1
ATOM 860 C C . GLU A 1 110 ? -19.294 5.629 44.977 1.00 70.06 110 GLU A C 1
ATOM 862 O O . GLU A 1 110 ? -18.946 4.538 44.525 1.00 70.06 110 GLU A O 1
ATOM 867 N N . LYS A 1 111 ? -20.590 5.916 45.165 1.00 66.50 111 LYS A N 1
ATOM 868 C CA . LYS A 1 111 ? -21.661 4.963 44.825 1.00 66.50 111 LYS A CA 1
ATOM 869 C C . LYS A 1 111 ? -21.858 4.835 43.317 1.00 66.50 111 LYS A C 1
ATOM 871 O O . LYS A 1 111 ? -22.126 3.739 42.828 1.00 66.50 111 LYS A O 1
ATOM 876 N N . TYR A 1 112 ? -21.689 5.930 42.581 1.00 65.62 112 TYR A N 1
ATOM 877 C CA . TYR A 1 112 ? -21.759 5.908 41.125 1.00 65.62 112 TYR A CA 1
ATOM 878 C C . TYR A 1 112 ? -20.631 5.059 40.520 1.00 65.62 112 TYR A C 1
ATOM 880 O O . TYR A 1 112 ? -20.873 4.267 39.609 1.00 65.62 112 TYR A O 1
ATOM 888 N N . ASP A 1 113 ? -19.414 5.160 41.060 1.00 70.12 113 ASP A N 1
ATOM 889 C CA . ASP A 1 113 ? -18.285 4.343 40.608 1.00 70.12 113 ASP A CA 1
ATOM 890 C C . ASP A 1 113 ? -18.496 2.842 40.874 1.00 70.12 113 ASP A C 1
ATOM 892 O O . ASP A 1 113 ? -18.151 2.017 40.022 1.00 70.12 113 ASP A O 1
ATOM 896 N N . LEU A 1 114 ? -19.142 2.481 41.990 1.00 72.44 114 LEU A N 1
ATOM 897 C CA . LEU A 1 114 ? -19.559 1.102 42.280 1.00 72.44 114 LEU A CA 1
ATOM 898 C C . LEU A 1 114 ? -20.600 0.586 41.277 1.00 72.44 114 LEU A C 1
ATOM 900 O O . LEU A 1 114 ? -20.442 -0.510 40.739 1.00 72.44 114 LEU A O 1
ATOM 904 N N . VAL A 1 115 ? -21.631 1.379 40.972 1.00 69.38 115 VAL A N 1
ATOM 905 C CA . VAL A 1 115 ? -22.650 1.024 39.965 1.00 69.38 115 VAL A CA 1
ATOM 906 C C . VAL A 1 115 ? -22.014 0.875 38.581 1.00 69.38 115 VAL A C 1
ATOM 908 O O . VAL A 1 115 ? -22.307 -0.063 37.844 1.00 69.38 115 VAL A O 1
ATOM 911 N N . LYS A 1 116 ? -21.072 1.752 38.232 1.00 69.31 116 LYS A N 1
ATOM 912 C CA . LYS A 1 116 ? -20.333 1.685 36.969 1.00 69.31 116 LYS A CA 1
ATOM 913 C C . LYS A 1 116 ? -19.446 0.441 36.871 1.00 69.31 116 LYS A C 1
ATOM 915 O O . LYS A 1 116 ? -19.345 -0.135 35.787 1.00 69.31 116 LYS A O 1
ATOM 920 N N . GLN A 1 117 ? -18.809 0.021 37.966 1.00 73.88 117 GLN A N 1
ATOM 921 C CA . GLN A 1 117 ? -18.081 -1.251 38.023 1.00 73.88 117 GLN A CA 1
ATOM 922 C C . GLN A 1 117 ? -19.023 -2.444 37.850 1.00 73.88 117 GLN A C 1
ATOM 924 O O . GLN A 1 117 ? -18.748 -3.295 37.011 1.00 73.88 117 GLN A O 1
ATOM 929 N N . GLN A 1 118 ? -20.167 -2.460 38.537 1.00 71.56 118 GLN A N 1
ATOM 930 C CA . GLN A 1 118 ? -21.162 -3.528 38.393 1.00 71.56 118 GLN A CA 1
ATOM 931 C C . GLN A 1 118 ? -21.685 -3.646 36.956 1.00 71.56 118 GLN A C 1
ATOM 933 O O . GLN A 1 118 ? -21.717 -4.741 36.402 1.00 71.56 118 GLN A O 1
ATOM 938 N N . ILE A 1 119 ? -22.008 -2.520 36.310 1.00 68.31 119 ILE A N 1
ATOM 939 C CA . ILE A 1 119 ? -22.444 -2.501 34.906 1.00 68.31 119 ILE A CA 1
ATOM 940 C C . ILE A 1 119 ? -21.340 -3.027 33.979 1.00 68.31 119 ILE A C 1
ATOM 942 O O . ILE A 1 119 ? -21.635 -3.761 33.036 1.00 68.31 119 ILE A O 1
ATOM 946 N N . ARG A 1 120 ? -20.067 -2.684 34.225 1.00 69.50 120 ARG A N 1
ATOM 947 C CA . ARG A 1 120 ? -18.945 -3.239 33.448 1.00 69.50 120 ARG A CA 1
ATOM 948 C C . ARG A 1 120 ? -18.828 -4.745 33.628 1.00 69.50 120 ARG A C 1
ATOM 950 O O . ARG A 1 120 ? -18.674 -5.440 32.629 1.00 69.50 120 ARG A O 1
ATOM 957 N N . ASP A 1 121 ? -18.903 -5.238 34.856 1.00 70.06 121 ASP A N 1
ATOM 958 C CA . ASP A 1 121 ? -18.770 -6.665 35.149 1.00 70.06 121 ASP A CA 1
ATOM 959 C C . ASP A 1 121 ? -19.909 -7.477 34.516 1.00 70.06 121 ASP A C 1
ATOM 961 O O . ASP A 1 121 ? -19.664 -8.524 33.909 1.00 70.06 121 ASP A O 1
ATOM 965 N N . ASP A 1 122 ? -21.141 -6.968 34.565 1.00 67.06 122 ASP A N 1
ATOM 966 C CA . ASP A 1 122 ? -22.294 -7.592 33.911 1.00 67.06 122 ASP A CA 1
ATOM 967 C C . ASP A 1 122 ? -22.214 -7.512 32.382 1.00 67.06 122 ASP A C 1
ATOM 969 O O . ASP A 1 122 ? -22.514 -8.495 31.69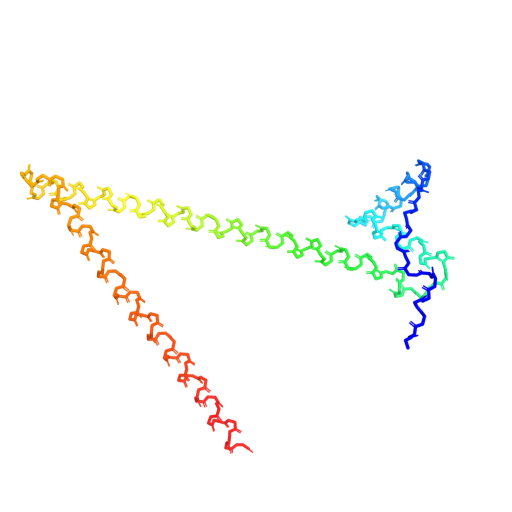5 1.00 67.06 122 ASP A O 1
ATOM 973 N N . ALA A 1 123 ? -21.735 -6.394 31.828 1.00 59.62 123 ALA A N 1
ATOM 974 C CA . ALA A 1 123 ? -21.471 -6.278 30.397 1.00 59.62 123 ALA A CA 1
ATOM 975 C C . ALA A 1 123 ? -20.398 -7.283 29.950 1.00 59.62 123 ALA A C 1
ATOM 977 O O . ALA A 1 123 ? -20.604 -7.987 28.964 1.00 59.62 123 ALA A O 1
ATOM 978 N N . TYR A 1 124 ? -19.298 -7.429 30.697 1.00 62.41 124 TYR A N 1
ATOM 979 C CA . TYR A 1 124 ? -18.255 -8.422 30.420 1.00 62.41 124 TYR A CA 1
ATOM 980 C C . TYR A 1 124 ? -18.786 -9.857 30.478 1.00 62.41 124 TYR A C 1
ATOM 982 O O . TYR A 1 124 ? -18.467 -10.660 29.600 1.00 62.41 124 TYR A O 1
ATOM 990 N N . ARG A 1 125 ? -19.616 -10.189 31.474 1.00 66.56 125 ARG A N 1
ATOM 991 C CA . ARG A 1 125 ? -20.261 -11.510 31.589 1.00 66.56 125 ARG A CA 1
ATOM 992 C C . ARG A 1 125 ? -21.236 -11.788 30.448 1.00 66.56 125 ARG A C 1
ATOM 994 O O . ARG A 1 125 ? -21.335 -12.921 29.987 1.00 66.56 125 ARG A O 1
ATOM 1001 N N . THR A 1 126 ? -21.955 -10.770 29.993 1.00 63.41 126 THR A N 1
ATOM 1002 C CA . THR A 1 126 ? -22.910 -10.898 28.887 1.00 63.41 126 THR A CA 1
ATOM 1003 C C . THR A 1 126 ? -22.178 -11.052 27.556 1.00 63.41 126 THR A C 1
ATOM 1005 O O . THR A 1 126 ? -22.491 -11.960 26.789 1.00 63.41 126 THR A O 1
ATOM 1008 N N . PHE A 1 127 ? -21.142 -10.242 27.316 1.00 55.94 127 PHE A N 1
ATOM 1009 C CA . PHE A 1 127 ? -20.293 -10.352 26.129 1.00 55.94 127 PHE A CA 1
ATOM 1010 C C . PHE A 1 127 ? -19.561 -11.691 26.057 1.00 55.94 127 PHE A C 1
ATOM 1012 O O . PHE A 1 127 ? -19.488 -12.280 24.982 1.00 55.94 127 PHE A O 1
ATOM 1019 N N . SER A 1 128 ? -19.031 -12.197 27.175 1.00 63.12 128 SER A N 1
ATOM 1020 C CA . SER A 1 128 ? -18.360 -13.499 27.183 1.00 63.12 128 SER A CA 1
ATOM 1021 C C . SER A 1 128 ? -19.334 -14.635 26.884 1.00 63.12 128 SER A C 1
ATOM 1023 O O . SER A 1 128 ? -19.009 -15.498 26.077 1.00 63.12 128 SER A O 1
ATOM 1025 N N . ARG A 1 129 ? -20.552 -14.604 27.440 1.00 65.06 129 ARG A N 1
ATOM 1026 C CA . ARG A 1 129 ? -21.606 -15.585 27.129 1.00 65.06 129 ARG A CA 1
ATOM 1027 C C . ARG A 1 129 ? -22.051 -15.537 25.672 1.00 65.06 129 ARG A C 1
ATOM 1029 O O . ARG A 1 129 ? -22.149 -16.592 25.058 1.00 65.06 129 ARG A O 1
ATOM 1036 N N . ALA A 1 130 ? -22.279 -14.345 25.123 1.00 64.12 130 ALA A N 1
ATOM 1037 C CA . ALA A 1 130 ? -22.648 -14.184 23.719 1.00 64.12 130 ALA A CA 1
ATOM 1038 C C . ALA A 1 130 ? -21.539 -14.712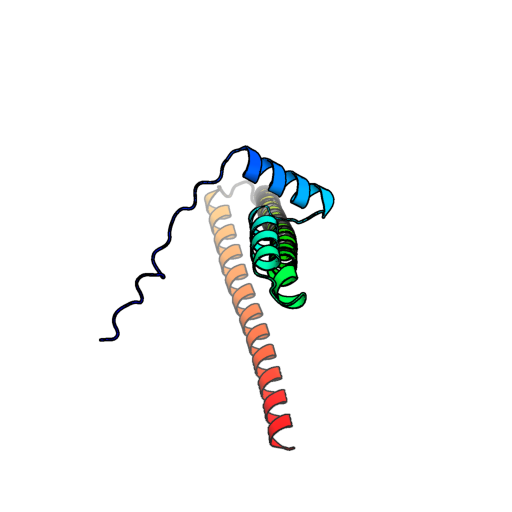 22.802 1.00 64.12 130 ALA A C 1
ATOM 1040 O O . ALA A 1 130 ? -21.803 -15.524 21.928 1.00 64.12 130 ALA A O 1
ATOM 1041 N N . LYS A 1 131 ? -20.278 -14.346 23.068 1.00 64.94 131 LYS A N 1
ATOM 1042 C CA . LYS A 1 131 ? -19.135 -14.813 22.275 1.00 64.94 131 LYS A CA 1
ATOM 1043 C C . LYS A 1 131 ? -18.947 -16.331 22.359 1.00 64.94 131 LYS A C 1
ATOM 1045 O O . LYS A 1 131 ? -18.620 -16.941 21.346 1.00 64.94 131 LYS A O 1
ATOM 1050 N N . ILE A 1 132 ? -19.165 -16.927 23.537 1.00 67.19 132 ILE A N 1
ATOM 1051 C CA . ILE A 1 132 ? -19.160 -18.385 23.734 1.00 67.19 132 ILE A CA 1
ATOM 1052 C C . ILE A 1 132 ? -20.292 -19.041 22.937 1.00 67.19 132 ILE A C 1
ATOM 1054 O O . ILE A 1 132 ? -20.044 -20.058 22.304 1.00 67.19 132 ILE A O 1
ATOM 1058 N N . SER A 1 133 ? -21.505 -18.474 22.914 1.00 67.44 133 SER A N 1
ATOM 1059 C CA . SER A 1 133 ? -22.591 -19.046 22.105 1.00 67.44 133 SER A CA 1
ATOM 1060 C C . SER A 1 133 ? -22.267 -18.975 20.616 1.00 67.44 133 SER A C 1
ATOM 1062 O O . SER A 1 133 ? -22.382 -19.983 19.942 1.00 67.44 133 SER A O 1
ATOM 1064 N N . THR A 1 134 ? -21.754 -17.844 20.123 1.00 67.62 134 THR A N 1
ATOM 1065 C CA . THR A 1 134 ? -21.387 -17.704 18.705 1.00 67.62 134 THR A CA 1
ATOM 1066 C C . THR A 1 134 ? -20.290 -18.689 18.303 1.00 67.62 134 THR A C 1
ATOM 1068 O O . THR A 1 134 ? -20.379 -19.304 17.251 1.00 67.62 134 THR A O 1
ATOM 1071 N N . THR A 1 135 ? -19.286 -18.905 19.163 1.00 63.25 135 THR A N 1
ATOM 1072 C CA . THR A 1 135 ? -18.244 -19.914 18.891 1.00 63.25 135 THR A CA 1
ATOM 1073 C C . THR A 1 135 ? -18.768 -21.345 18.972 1.00 63.25 135 THR A C 1
ATOM 1075 O O . THR A 1 135 ? -18.281 -22.200 18.242 1.00 63.25 135 THR A O 1
ATOM 1078 N N . LEU A 1 136 ? -19.748 -21.631 19.832 1.00 64.88 136 LEU A N 1
ATOM 1079 C CA . LEU A 1 136 ? -20.404 -22.941 19.874 1.00 64.88 136 LEU A CA 1
ATOM 1080 C C . LEU A 1 136 ? -21.276 -23.183 18.638 1.00 64.88 136 LEU A C 1
ATOM 1082 O O . LEU A 1 136 ? -21.249 -24.288 18.108 1.00 64.88 136 LEU A O 1
ATOM 1086 N N . ASP A 1 137 ? -21.986 -22.163 18.157 1.00 73.44 137 ASP A N 1
ATOM 1087 C CA . ASP A 1 137 ? -22.802 -22.239 16.942 1.00 73.44 137 ASP A CA 1
ATOM 1088 C C . ASP A 1 137 ? -21.917 -22.437 15.695 1.00 73.44 137 ASP A C 1
ATOM 1090 O O . ASP A 1 137 ? -22.224 -23.259 14.836 1.00 73.44 137 ASP A O 1
ATOM 1094 N N . GLU A 1 138 ? -20.771 -21.750 15.626 1.00 70.62 138 GLU A N 1
ATOM 1095 C CA . GLU A 1 138 ? -19.762 -21.948 14.574 1.00 70.62 138 GLU A CA 1
ATOM 1096 C C . GLU A 1 138 ? -19.147 -23.357 14.620 1.00 70.62 138 GLU A C 1
ATOM 1098 O O . GLU A 1 138 ? -18.975 -23.990 13.582 1.00 70.62 138 GLU A O 1
ATOM 1103 N N . LEU A 1 139 ? -18.840 -23.880 15.813 1.00 63.94 139 LEU A N 1
ATOM 1104 C CA . LEU A 1 139 ? -18.318 -25.242 15.972 1.00 63.94 139 LEU A CA 1
ATOM 1105 C C . LEU A 1 139 ? -19.359 -26.314 15.629 1.00 63.94 139 LEU A C 1
ATOM 1107 O O . LEU A 1 139 ? -18.991 -27.345 15.072 1.00 63.94 139 LEU A O 1
ATOM 1111 N N . ALA A 1 140 ? -20.634 -26.078 15.940 1.00 70.50 140 ALA A N 1
ATOM 1112 C CA . ALA A 1 140 ? -21.724 -26.970 15.560 1.00 70.50 140 ALA A CA 1
ATOM 1113 C C . ALA A 1 140 ? -21.902 -27.009 14.036 1.00 70.50 140 ALA A C 1
ATOM 1115 O O . ALA A 1 140 ? -21.969 -28.091 13.466 1.00 70.50 140 ALA A O 1
ATOM 1116 N N . ALA A 1 141 ? -21.868 -25.850 13.369 1.00 73.56 141 ALA A N 1
ATOM 1117 C CA . ALA A 1 141 ? -21.949 -25.775 11.910 1.00 73.56 141 ALA A CA 1
ATOM 1118 C C . ALA A 1 141 ? -20.787 -26.510 11.217 1.00 73.56 141 ALA A C 1
ATOM 1120 O O . ALA A 1 141 ? -21.007 -27.249 10.264 1.00 73.56 141 ALA A O 1
ATOM 1121 N N . VAL A 1 142 ? -19.560 -26.367 11.732 1.00 73.19 142 VAL A N 1
ATOM 1122 C CA . VAL A 1 142 ? -18.390 -27.096 11.208 1.00 73.19 142 VAL A CA 1
ATOM 1123 C C . VAL A 1 142 ? -18.503 -28.605 11.458 1.00 73.19 142 VAL A C 1
ATOM 1125 O O . VAL A 1 142 ? -18.082 -29.396 10.619 1.00 73.19 142 VAL A O 1
ATOM 1128 N N . ASN A 1 143 ? -19.064 -29.027 12.594 1.00 71.00 143 ASN A N 1
A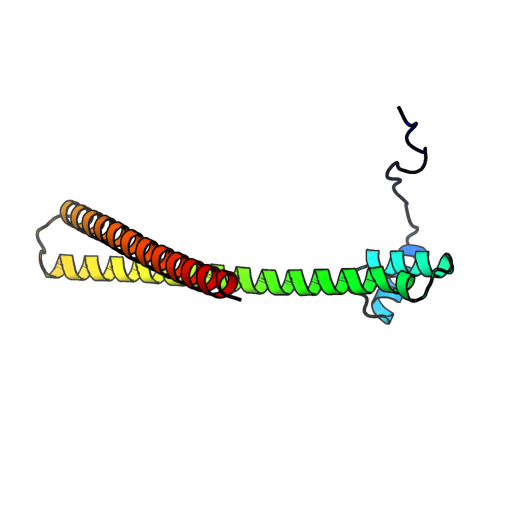TOM 1129 C CA . ASN A 1 143 ? -19.280 -30.448 12.871 1.00 71.00 143 ASN A CA 1
ATOM 1130 C C . ASN A 1 143 ? -20.330 -31.061 11.929 1.00 71.00 143 ASN A C 1
ATOM 1132 O O . ASN A 1 143 ? -20.107 -32.151 11.411 1.00 71.00 143 ASN A O 1
ATOM 1136 N N . ASP A 1 144 ? -21.420 -30.343 11.655 1.00 76.12 144 ASP A N 1
ATOM 1137 C CA . ASP A 1 144 ? -22.460 -30.782 10.718 1.00 76.12 144 ASP A CA 1
ATOM 1138 C C . ASP A 1 144 ? -21.926 -30.894 9.274 1.00 76.12 144 ASP A C 1
ATOM 1140 O O . ASP A 1 144 ? -22.294 -31.816 8.546 1.00 76.12 144 ASP A O 1
ATOM 1144 N N . GLU A 1 145 ? -21.025 -29.996 8.856 1.00 74.75 145 GLU A N 1
ATOM 1145 C CA . GLU A 1 145 ? -20.341 -30.077 7.555 1.00 74.75 145 GLU A CA 1
ATOM 1146 C C . GLU A 1 145 ? -19.419 -31.307 7.463 1.00 74.75 145 GLU A C 1
ATOM 1148 O O . GLU A 1 145 ? -19.416 -32.009 6.451 1.00 74.75 145 GLU A O 1
ATOM 1153 N N . LEU A 1 146 ? -18.681 -31.621 8.534 1.00 68.00 146 LEU A N 1
ATOM 1154 C CA . LEU A 1 146 ? -17.798 -32.792 8.588 1.00 68.00 146 LEU A CA 1
ATOM 1155 C C . LEU A 1 146 ? -18.565 -34.124 8.609 1.00 68.00 146 LEU A C 1
ATOM 1157 O O . LEU A 1 146 ? -18.092 -35.108 8.040 1.00 68.00 146 LEU A O 1
ATOM 1161 N N . GLU A 1 147 ? -19.740 -34.173 9.240 1.00 71.50 147 GLU A N 1
ATOM 1162 C CA . GLU A 1 147 ? -20.604 -35.361 9.223 1.00 71.50 147 GLU A CA 1
ATOM 1163 C C . GLU A 1 147 ? -21.200 -35.609 7.826 1.00 71.50 147 GLU A C 1
ATOM 1165 O O . GLU A 1 147 ? -21.270 -36.756 7.388 1.00 71.50 147 GLU A O 1
ATOM 1170 N N . GLN A 1 148 ? -21.527 -34.552 7.073 1.00 67.94 148 GLN A N 1
ATOM 1171 C CA . GLN A 1 148 ? -22.025 -34.672 5.695 1.00 67.94 148 GLN A CA 1
ATOM 1172 C C . GLN A 1 148 ? -20.950 -35.115 4.691 1.00 67.94 148 GLN A C 1
ATOM 1174 O O . GLN A 1 148 ? -21.257 -35.852 3.754 1.00 67.94 148 GLN A O 1
ATOM 1179 N N . GLU A 1 149 ? -19.690 -34.710 4.876 1.00 64.94 149 GLU A N 1
ATOM 1180 C CA . GLU A 1 149 ? -18.572 -35.167 4.034 1.00 64.94 149 GLU A CA 1
ATOM 1181 C C . GLU A 1 149 ? -18.139 -36.614 4.334 1.00 64.94 149 GLU A C 1
ATOM 1183 O O . GLU A 1 149 ? -17.538 -37.263 3.479 1.00 64.94 149 GLU A O 1
ATOM 1188 N N . GLY A 1 150 ? -18.447 -37.139 5.525 1.00 55.56 150 GLY A N 1
ATOM 1189 C CA . GLY A 1 150 ? -18.127 -38.515 5.923 1.00 55.56 150 GLY A CA 1
ATOM 1190 C C . GLY A 1 150 ? -19.104 -39.586 5.418 1.00 55.56 150 GLY A C 1
ATOM 1191 O O . GLY A 1 150 ? -18.762 -40.770 5.444 1.00 55.56 150 GLY A O 1
ATOM 1192 N N . GLU A 1 151 ? -20.300 -39.196 4.966 1.00 53.72 151 GLU A N 1
ATOM 1193 C CA . GLU A 1 151 ? -21.340 -40.101 4.446 1.00 53.72 151 GLU A CA 1
ATOM 1194 C C . GLU A 1 151 ? -21.389 -40.187 2.901 1.00 53.72 151 GLU A C 1
ATOM 1196 O O . GLU A 1 151 ? -22.181 -40.967 2.362 1.00 53.72 151 GLU A O 1
ATOM 1201 N N . ALA A 1 152 ? -20.542 -39.427 2.191 1.00 48.16 152 ALA A N 1
ATOM 1202 C CA . ALA A 1 152 ? -20.422 -39.407 0.723 1.00 48.16 152 ALA A CA 1
ATOM 1203 C C . ALA A 1 152 ? -19.285 -40.304 0.195 1.00 48.16 152 ALA A C 1
ATOM 1205 O O . ALA A 1 152 ? -19.488 -40.929 -0.876 1.00 48.16 152 ALA A O 1
#

pLDDT: mean 75.36, std 13.31, range [43.91, 96.0]

Foldseek 3Di:
DDPDPPPPDDDDDDDDPVVQVVLVVQCVVVVQQDSVLSVLLVVCVVVVHDPVNSCVSSVVSVVVVVVVVVVVVVVVVVVVVVVVVVVVVVVVLVVLVVVCCVVCVPDPPVVSVVVVVVVVVVVVVVVVVVVVVVVVVVVVVVVVVVVVVVVD

Secondary structure (DSSP, 8-state):
-PPPPTT-S-------HHHHHHHHHHHHHTT-S-HHHHHHHHHHHHTT--HHHHHHHHHHHHHHHHHHHHHHHHHHHHHHHHHHHHHHHHHHHHHHHHHHHHH-TTS-HHHHHHHHHHHHHHHHHHHHHHHHHHHHHHHHHHHHHHHHHH--

Radius of gyration: 30.53 Å; chains: 1; bounding box: 63×54×73 Å

Sequence (152 aa):
MTKRRVGTAPHRTFWTTETVQAIETYQAQHQIPSFSAAAETLVRLGLNQSPAEVLTPIIVSTVRREFAVGMERIVRLLVYDIIETGVAQRLAGAAVYHLYEQTEPRSGPEKYDLVKQQIRDDAYRTFSRAKISTTLDELAAVNDELEQEGEA